Protein AF-X1J0R8-F1 (afdb_monomer)

Sequence (173 aa):
NKDKKTCEFIARNEFTKENMTVEAKSRHRQGILHFPKDKKQIKTLKLGVSRMLNQALDQRPEDKIPYIIFIDINMKPVEGIFFDKKEWVEDLNRALDNTGEIDINNPQDFNVLFITNYSYHYSEFDEIDTSIYSKNMVNVVPRFIRNPFKNPNTFINLKDTIDHYGQVPHLWN

pLDDT: mean 77.85, std 18.75, range [34.72, 96.56]

Structure (mmCIF, N/CA/C/O backbone):
data_AF-X1J0R8-F1
#
_entry.id   AF-X1J0R8-F1
#
loop_
_atom_site.group_PDB
_atom_site.id
_atom_site.type_symbol
_atom_site.label_atom_id
_atom_site.label_alt_id
_atom_site.label_comp_id
_atom_site.label_asym_id
_atom_site.label_entity_id
_atom_site.label_seq_id
_atom_site.pdbx_PDB_ins_code
_atom_site.Cartn_x
_atom_site.Cartn_y
_atom_site.Cartn_z
_atom_site.occupancy
_atom_site.B_iso_or_equiv
_atom_site.auth_seq_id
_atom_site.auth_comp_id
_atom_site.auth_asym_id
_atom_site.auth_atom_id
_atom_site.pdbx_PDB_model_num
ATOM 1 N N . ASN A 1 1 ? -2.550 -26.664 11.962 1.00 42.44 1 ASN A N 1
ATOM 2 C CA . ASN A 1 1 ? -3.356 -25.793 11.082 1.00 42.44 1 ASN A CA 1
ATOM 3 C C . ASN A 1 1 ? -2.460 -25.153 10.048 1.00 42.44 1 ASN A C 1
ATOM 5 O O . ASN A 1 1 ? -1.725 -24.245 10.401 1.00 42.44 1 ASN A O 1
ATOM 9 N N . LYS A 1 2 ? -2.458 -25.680 8.818 1.00 44.75 2 LYS A N 1
ATOM 10 C CA . LYS A 1 2 ? -1.618 -25.198 7.707 1.00 44.75 2 LYS A CA 1
ATOM 11 C C . LYS A 1 2 ? -2.306 -24.137 6.830 1.00 44.75 2 LYS A C 1
ATOM 13 O O . LYS A 1 2 ? -1.667 -23.636 5.919 1.00 44.75 2 LYS A O 1
ATOM 18 N N . ASP A 1 3 ? -3.544 -23.754 7.155 1.00 56.41 3 ASP A N 1
ATOM 19 C CA . ASP A 1 3 ? -4.393 -22.951 6.259 1.00 56.41 3 ASP A CA 1
ATOM 20 C C . ASP A 1 3 ? -4.733 -21.550 6.786 1.00 56.41 3 ASP A C 1
ATOM 22 O O . ASP A 1 3 ? -5.613 -20.880 6.250 1.00 56.41 3 ASP A O 1
ATOM 26 N N . LYS A 1 4 ? -4.055 -21.071 7.838 1.00 63.44 4 LYS A N 1
ATOM 27 C CA . LYS A 1 4 ? -4.221 -19.670 8.232 1.00 63.44 4 LYS A CA 1
ATOM 28 C C . LYS A 1 4 ? -3.388 -18.820 7.278 1.00 63.44 4 LYS A C 1
ATOM 30 O O . LYS A 1 4 ? -2.165 -18.854 7.359 1.00 63.44 4 LYS A O 1
ATOM 35 N N . LYS A 1 5 ? -4.053 -18.092 6.378 1.00 66.94 5 LYS A N 1
ATOM 36 C CA . LYS A 1 5 ? -3.433 -17.019 5.591 1.00 66.94 5 LYS A CA 1
ATOM 37 C C . LYS A 1 5 ? -2.792 -16.034 6.569 1.00 66.94 5 LYS A C 1
ATOM 39 O O . LYS A 1 5 ? -3.463 -15.529 7.473 1.00 66.94 5 LYS A O 1
ATOM 44 N N . THR A 1 6 ? -1.484 -15.852 6.453 1.00 77.38 6 THR A N 1
ATOM 45 C CA . THR A 1 6 ? -0.704 -14.956 7.306 1.00 77.38 6 THR A CA 1
ATOM 46 C C . THR A 1 6 ? -0.072 -13.915 6.412 1.00 77.38 6 THR A C 1
ATOM 48 O O . THR A 1 6 ? 0.661 -14.276 5.494 1.00 77.38 6 THR A O 1
ATOM 51 N N . CYS A 1 7 ? -0.331 -12.645 6.708 1.00 87.00 7 CYS A N 1
ATOM 52 C CA . CYS A 1 7 ? 0.485 -11.569 6.172 1.00 87.00 7 CYS A CA 1
ATOM 53 C C . CYS A 1 7 ? 1.949 -11.760 6.595 1.00 87.00 7 CYS A C 1
ATOM 55 O O . CYS A 1 7 ? 2.213 -12.390 7.625 1.00 87.00 7 CYS A O 1
ATOM 57 N N . GLU A 1 8 ? 2.877 -11.178 5.843 1.00 91.00 8 GLU A N 1
ATOM 58 C CA . GLU A 1 8 ? 4.319 -11.259 6.107 1.00 91.00 8 GLU A CA 1
ATOM 59 C C . GLU A 1 8 ? 4.667 -10.960 7.579 1.00 91.00 8 GLU A C 1
ATOM 61 O O . GLU A 1 8 ? 5.371 -11.734 8.229 1.00 91.00 8 GLU A O 1
ATOM 66 N N . PHE A 1 9 ? 4.144 -9.861 8.138 1.00 93.00 9 PHE A N 1
ATOM 67 C CA . PHE A 1 9 ? 4.310 -9.535 9.557 1.00 93.00 9 PHE A CA 1
ATOM 68 C C . PHE A 1 9 ? 3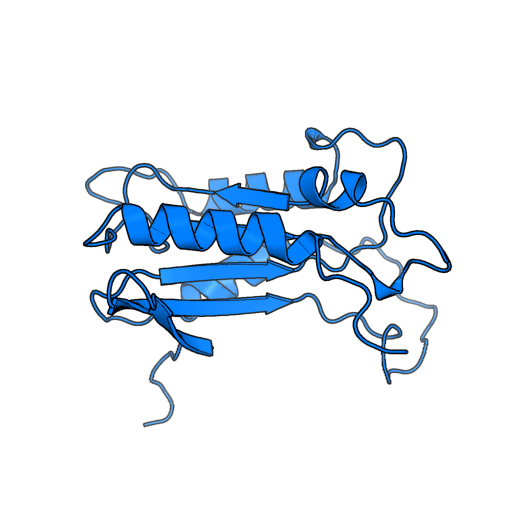.248 -8.563 10.081 1.00 93.00 9 PHE A C 1
ATOM 70 O O . PHE A 1 9 ? 2.473 -7.967 9.334 1.00 93.00 9 PHE A O 1
ATOM 77 N N . ILE A 1 10 ? 3.233 -8.384 11.403 1.00 93.50 10 ILE A N 1
ATOM 78 C CA . ILE A 1 10 ? 2.468 -7.335 12.082 1.00 93.50 10 ILE A CA 1
ATOM 79 C C . ILE A 1 10 ? 3.456 -6.275 12.566 1.00 93.50 10 ILE A C 1
ATOM 81 O O . ILE A 1 10 ? 4.351 -6.567 13.357 1.00 93.50 10 ILE A O 1
ATOM 85 N N . ALA A 1 11 ? 3.284 -5.043 12.101 1.00 92.94 11 ALA A N 1
ATOM 86 C CA . ALA A 1 11 ? 4.032 -3.883 12.557 1.00 92.94 11 ALA A CA 1
ATOM 87 C C . ALA A 1 11 ? 3.265 -3.150 13.659 1.00 92.94 11 ALA A C 1
ATOM 89 O O . ALA A 1 11 ? 2.035 -3.173 13.701 1.00 92.94 11 ALA A O 1
ATOM 90 N N . ARG A 1 12 ? 3.991 -2.432 14.516 1.00 95.00 12 ARG A N 1
ATOM 91 C CA . ARG A 1 12 ? 3.405 -1.492 15.472 1.00 95.00 12 ARG A CA 1
ATOM 92 C C . ARG A 1 12 ? 3.970 -0.108 15.213 1.00 95.00 12 ARG A C 1
ATOM 94 O O . ARG A 1 12 ? 5.180 0.078 15.288 1.00 95.00 12 ARG A O 1
ATOM 101 N N . ASN A 1 13 ? 3.102 0.858 14.936 1.00 93.00 13 ASN A N 1
ATOM 102 C CA . ASN A 1 13 ? 3.512 2.251 14.822 1.00 93.00 13 ASN A CA 1
ATOM 103 C C . ASN A 1 13 ? 4.042 2.727 16.184 1.00 93.00 13 ASN A C 1
ATOM 105 O O . ASN A 1 13 ? 3.353 2.608 17.199 1.00 93.00 13 ASN A O 1
ATOM 109 N N . GLU A 1 14 ? 5.267 3.246 16.230 1.00 91.19 14 GLU A N 1
ATOM 110 C CA . GLU A 1 14 ? 5.896 3.627 17.494 1.00 91.19 14 GLU A CA 1
ATOM 111 C C . GLU A 1 14 ? 5.186 4.805 18.174 1.00 91.19 14 GLU A C 1
ATOM 113 O O . GLU A 1 14 ? 5.065 4.816 19.399 1.00 91.19 14 GLU A O 1
ATOM 118 N N . PHE A 1 15 ? 4.666 5.759 17.407 1.00 91.50 15 PHE A N 1
ATOM 119 C CA . PHE A 1 15 ? 4.035 6.966 17.935 1.00 91.50 15 PHE A CA 1
ATOM 120 C C . PHE A 1 15 ? 2.595 6.710 18.376 1.00 91.50 15 PHE A C 1
ATOM 122 O O . PHE A 1 15 ? 2.214 7.031 19.499 1.00 91.50 15 PHE A O 1
ATOM 129 N N . THR A 1 16 ? 1.788 6.093 17.512 1.00 95.06 16 THR A N 1
ATOM 130 C CA . THR A 1 16 ? 0.361 5.857 17.780 1.00 95.06 16 THR A CA 1
ATOM 131 C C . THR A 1 16 ? 0.105 4.556 18.532 1.00 95.06 16 THR A C 1
ATOM 133 O O . THR A 1 16 ? -1.003 4.336 19.021 1.00 95.06 16 THR A O 1
ATOM 136 N N . LYS A 1 17 ? 1.119 3.685 18.632 1.00 95.38 17 LYS A N 1
ATOM 137 C CA . LYS A 1 17 ? 1.050 2.335 19.214 1.00 95.38 17 LYS A CA 1
ATOM 138 C C . LYS A 1 17 ? 0.065 1.397 18.510 1.00 95.38 17 LYS A C 1
ATOM 140 O O . LYS A 1 17 ? -0.165 0.298 19.019 1.00 95.38 17 LYS A O 1
ATOM 145 N N . GLU A 1 18 ? -0.477 1.808 17.365 1.00 95.31 18 GLU A N 1
ATOM 146 C CA . GLU A 1 18 ? -1.421 1.051 16.552 1.00 95.31 18 GLU A CA 1
ATOM 147 C C . GLU A 1 18 ? -0.714 -0.090 15.814 1.00 95.31 18 GLU A C 1
ATOM 149 O O . GLU A 1 18 ? 0.364 0.097 15.246 1.00 95.31 18 GLU A O 1
ATOM 154 N N . ASN A 1 19 ? -1.326 -1.274 15.834 1.00 95.19 19 ASN A N 1
ATOM 155 C CA . ASN A 1 19 ? -0.848 -2.417 15.064 1.00 95.19 19 ASN A CA 1
ATOM 156 C C . ASN A 1 19 ? -1.384 -2.345 13.633 1.00 95.19 19 ASN A C 1
ATOM 158 O O . ASN A 1 19 ? -2.521 -1.928 13.417 1.00 95.19 19 ASN A O 1
ATOM 162 N N . MET A 1 20 ? -0.580 -2.802 12.682 1.00 94.88 20 MET A N 1
ATOM 163 C CA . MET A 1 20 ? -0.915 -2.903 11.266 1.00 94.88 20 MET A CA 1
ATOM 164 C C . MET A 1 20 ? -0.404 -4.238 10.742 1.00 94.88 20 MET A C 1
ATOM 166 O O . MET A 1 20 ? 0.698 -4.660 11.091 1.00 94.88 20 MET A O 1
ATOM 170 N N . THR A 1 21 ? -1.182 -4.899 9.903 1.00 95.50 21 THR A N 1
ATOM 171 C CA . THR A 1 21 ? -0.739 -6.083 9.173 1.00 95.50 21 THR A CA 1
ATOM 172 C C . THR A 1 21 ? -0.068 -5.619 7.890 1.00 95.50 21 THR A C 1
ATOM 174 O O . THR A 1 21 ? -0.543 -4.698 7.224 1.00 95.50 21 THR A O 1
ATOM 177 N N . VAL A 1 22 ? 1.082 -6.202 7.574 1.00 95.31 22 VAL A N 1
ATOM 178 C CA . VAL A 1 22 ? 1.909 -5.778 6.448 1.00 95.31 22 VAL A CA 1
ATOM 179 C C . VAL A 1 22 ? 2.176 -6.967 5.554 1.00 95.31 22 VAL A C 1
ATOM 181 O O . VAL A 1 22 ? 2.580 -8.029 6.020 1.00 95.31 22 VAL A O 1
ATOM 184 N N . GLU A 1 23 ? 1.971 -6.756 4.263 1.00 96.56 23 GLU A N 1
ATOM 185 C CA . GLU A 1 23 ? 2.359 -7.683 3.218 1.00 96.56 23 GLU A CA 1
ATOM 186 C C . GLU A 1 23 ? 3.355 -7.017 2.284 1.00 96.56 23 GLU A C 1
ATOM 188 O O . GLU A 1 23 ? 3.091 -5.945 1.736 1.00 96.56 23 GLU A O 1
ATOM 193 N N . ALA A 1 24 ? 4.493 -7.670 2.080 1.00 94.25 24 ALA A N 1
ATOM 194 C CA . ALA A 1 24 ? 5.519 -7.208 1.165 1.00 94.25 24 ALA A CA 1
ATOM 195 C C . ALA A 1 24 ? 5.642 -8.181 -0.007 1.00 94.25 24 ALA A C 1
ATOM 197 O O . ALA A 1 24 ? 5.854 -9.379 0.169 1.00 94.25 24 ALA A O 1
ATOM 198 N N . LYS A 1 25 ? 5.534 -7.659 -1.228 1.00 92.31 25 LYS A N 1
ATOM 199 C CA . LYS A 1 25 ? 5.812 -8.383 -2.466 1.00 92.31 25 LYS A CA 1
ATOM 200 C C . LYS A 1 25 ? 6.934 -7.673 -3.203 1.00 92.31 25 LYS A C 1
ATOM 202 O O . LYS A 1 25 ? 6.917 -6.459 -3.362 1.00 92.31 25 LYS A O 1
ATOM 207 N N . SER A 1 26 ? 7.893 -8.440 -3.699 1.00 88.12 26 SER A N 1
ATOM 208 C CA . SER A 1 26 ? 8.910 -7.929 -4.612 1.00 88.12 26 SER A CA 1
ATOM 209 C C . SER A 1 26 ? 9.006 -8.841 -5.820 1.00 88.12 26 SER A C 1
ATOM 211 O O . SER A 1 26 ? 8.809 -10.062 -5.747 1.00 88.12 26 SER A O 1
ATOM 213 N N . ARG A 1 27 ? 9.307 -8.254 -6.972 1.00 79.50 27 ARG A N 1
ATOM 214 C CA . ARG A 1 27 ? 9.566 -9.028 -8.175 1.00 79.50 27 ARG A CA 1
ATOM 215 C C . ARG A 1 27 ? 10.952 -9.664 -8.103 1.00 79.50 27 ARG A C 1
ATOM 217 O O . ARG A 1 27 ? 11.971 -9.007 -8.293 1.00 79.50 27 ARG A O 1
ATOM 224 N N . HIS A 1 28 ? 10.984 -10.986 -7.977 1.00 67.56 28 HIS A N 1
ATOM 225 C CA . HIS A 1 28 ? 12.224 -11.744 -8.121 1.00 67.56 28 HIS A CA 1
ATOM 226 C C . HIS A 1 28 ? 12.531 -11.929 -9.616 1.00 67.56 28 HIS A C 1
ATOM 228 O O . HIS A 1 28 ? 11.702 -12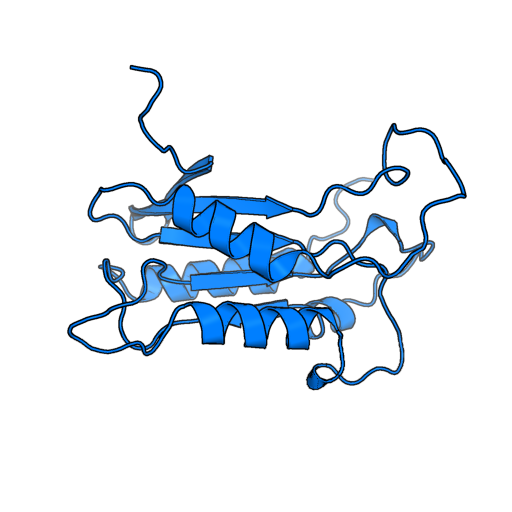.445 -10.374 1.00 67.56 28 HIS A O 1
ATOM 234 N N . ARG A 1 29 ? 13.713 -11.494 -10.066 1.00 62.62 29 ARG A N 1
ATOM 235 C CA . ARG A 1 29 ? 14.195 -11.699 -11.441 1.00 62.62 29 ARG A CA 1
ATOM 236 C C . ARG A 1 29 ? 15.334 -12.710 -11.452 1.00 62.62 29 ARG A C 1
ATOM 238 O O . ARG A 1 29 ? 16.313 -12.555 -10.725 1.00 62.62 29 ARG A O 1
ATOM 245 N N . GLN A 1 30 ? 15.236 -13.712 -12.323 1.00 48.84 30 GLN A N 1
ATOM 246 C CA . GLN A 1 30 ? 16.371 -14.590 -12.599 1.00 48.84 30 GLN A CA 1
ATOM 247 C C . GLN A 1 30 ? 17.526 -13.767 -13.190 1.00 48.84 30 GLN A C 1
ATOM 249 O O . GLN A 1 30 ? 17.326 -12.992 -14.125 1.00 48.84 30 GLN A O 1
ATOM 254 N N . GLY A 1 31 ? 18.726 -13.925 -12.626 1.00 51.81 31 GLY A N 1
ATOM 255 C CA . GLY A 1 31 ? 19.952 -13.282 -13.108 1.00 51.81 31 GLY A CA 1
ATOM 256 C C . GLY A 1 31 ? 20.354 -11.966 -12.434 1.00 51.81 31 GLY A C 1
ATOM 257 O O . GLY A 1 31 ? 21.328 -11.372 -12.889 1.00 51.81 31 GLY A O 1
ATOM 258 N N . ILE A 1 32 ? 19.651 -11.511 -11.386 1.00 48.22 32 ILE A N 1
ATOM 259 C CA . ILE A 1 32 ? 19.976 -10.253 -10.670 1.00 48.22 32 ILE A CA 1
ATOM 260 C C . ILE A 1 32 ? 20.506 -10.454 -9.246 1.00 48.22 32 ILE A C 1
ATOM 262 O O . ILE A 1 32 ? 21.098 -9.541 -8.700 1.00 48.22 32 ILE A O 1
ATOM 266 N N . LEU A 1 33 ? 20.455 -11.670 -8.705 1.00 43.28 33 LEU A N 1
ATOM 267 C CA . LEU A 1 33 ? 21.333 -12.140 -7.627 1.00 43.28 33 LEU A CA 1
ATOM 268 C C . LEU A 1 33 ? 21.260 -13.683 -7.639 1.00 43.28 33 LEU A C 1
ATOM 270 O O . LEU A 1 33 ? 20.166 -14.240 -7.678 1.00 43.28 33 LEU A O 1
ATOM 274 N N . HIS A 1 34 ? 22.399 -14.379 -7.682 1.00 37.81 34 HIS A N 1
ATOM 275 C CA . HIS A 1 34 ? 22.536 -15.847 -7.541 1.00 37.81 34 HIS A CA 1
ATOM 276 C C . HIS A 1 34 ? 21.793 -16.808 -8.508 1.00 37.81 34 HIS A C 1
ATOM 278 O O . HIS A 1 34 ? 21.710 -17.994 -8.201 1.00 37.81 34 HIS A O 1
ATOM 284 N N . PHE A 1 35 ? 21.321 -16.392 -9.692 1.00 40.22 35 PHE A N 1
ATOM 285 C CA . PHE A 1 35 ? 20.682 -17.323 -10.650 1.00 40.22 35 PHE A CA 1
ATOM 286 C C . PHE A 1 35 ? 21.326 -17.315 -12.052 1.00 40.22 35 PHE A C 1
ATOM 288 O O . PHE A 1 35 ? 21.696 -16.241 -12.533 1.00 40.22 35 PHE A O 1
ATOM 295 N N . PRO A 1 36 ? 21.457 -18.477 -12.734 1.00 40.25 36 PRO A N 1
ATOM 296 C CA . PRO A 1 36 ? 22.115 -18.574 -14.040 1.00 40.25 36 PRO A CA 1
ATOM 297 C C . PRO A 1 36 ? 21.417 -17.747 -15.128 1.00 40.25 36 PRO A C 1
ATOM 299 O O . PRO A 1 36 ? 20.191 -17.725 -15.228 1.00 40.25 36 PRO A O 1
ATOM 302 N N . LYS A 1 37 ? 22.216 -17.082 -15.970 1.00 44.53 37 LYS A N 1
ATOM 303 C CA . LYS A 1 37 ? 21.754 -16.292 -17.120 1.00 44.53 37 LYS A CA 1
ATOM 304 C C . LYS A 1 37 ? 21.343 -17.214 -18.269 1.00 44.53 37 LYS A C 1
ATOM 306 O O . LYS A 1 37 ? 22.188 -17.537 -19.100 1.00 44.53 37 LYS A O 1
ATOM 311 N N . ASP A 1 38 ? 20.066 -17.572 -18.380 1.00 45.28 38 ASP A N 1
ATOM 312 C CA . ASP A 1 38 ? 19.569 -18.197 -19.609 1.00 45.28 38 ASP A CA 1
ATOM 313 C C . ASP A 1 38 ? 18.979 -17.143 -20.561 1.00 45.28 38 ASP A C 1
ATOM 315 O O . ASP A 1 38 ? 17.928 -16.545 -20.328 1.00 45.28 38 ASP A O 1
ATOM 319 N N . LYS A 1 39 ? 19.700 -16.877 -21.657 1.00 45.12 39 LYS A N 1
ATOM 320 C CA . LYS A 1 39 ? 19.490 -15.755 -22.596 1.00 45.12 39 LYS A CA 1
ATOM 321 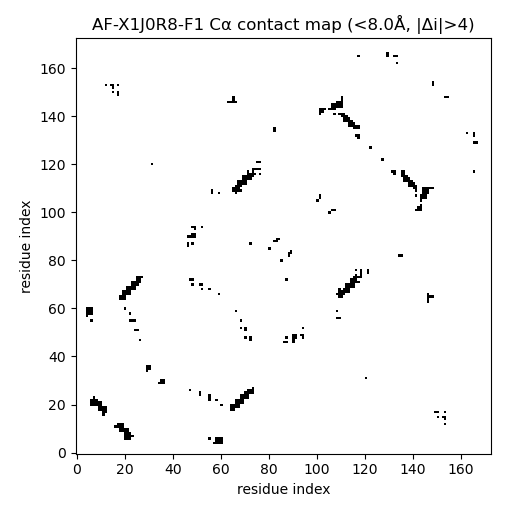C C . LYS A 1 39 ? 18.234 -15.868 -23.485 1.00 45.12 39 LYS A C 1
ATOM 323 O O . LYS A 1 39 ? 18.103 -15.108 -24.440 1.00 45.12 39 LYS A O 1
ATOM 328 N N . LYS A 1 40 ? 17.310 -16.804 -23.230 1.00 41.62 40 LYS A N 1
ATOM 329 C CA . LYS A 1 40 ? 16.241 -17.170 -24.188 1.00 41.62 40 LYS A CA 1
ATOM 330 C C . LYS A 1 40 ? 14.811 -16.721 -23.854 1.00 41.62 40 LYS A C 1
ATOM 332 O O . LYS A 1 40 ? 13.912 -17.034 -24.628 1.00 41.62 40 LYS A O 1
ATOM 337 N N . GLN A 1 41 ? 14.561 -15.959 -22.786 1.00 39.84 41 GLN A N 1
ATOM 338 C CA . GLN A 1 41 ? 13.186 -15.568 -22.405 1.00 39.84 41 GLN A CA 1
ATOM 339 C C . GLN A 1 41 ? 12.937 -14.058 -22.265 1.00 39.84 41 GLN A C 1
ATOM 341 O O . GLN A 1 41 ? 12.173 -13.621 -21.412 1.00 39.84 41 GLN A O 1
ATOM 346 N N . ILE A 1 42 ? 13.487 -13.236 -23.163 1.00 42.28 42 ILE A N 1
ATOM 347 C CA . ILE A 1 42 ? 12.983 -11.862 -23.353 1.00 42.28 42 ILE A CA 1
ATOM 348 C C . ILE A 1 42 ? 11.795 -11.910 -24.331 1.00 42.28 42 ILE A C 1
ATOM 350 O O . ILE A 1 42 ? 11.826 -11.336 -25.413 1.00 42.28 42 ILE A O 1
ATOM 354 N N . LYS A 1 43 ? 10.752 -12.676 -23.999 1.00 37.62 43 LYS A N 1
ATOM 355 C CA . LYS A 1 43 ? 9.446 -12.553 -24.655 1.00 37.62 43 LYS A CA 1
ATOM 356 C C . LYS A 1 43 ? 8.539 -11.836 -23.673 1.00 37.62 43 LYS A C 1
ATOM 358 O O . LYS A 1 43 ? 8.225 -12.406 -22.634 1.00 37.62 43 LYS A O 1
ATOM 363 N N . THR A 1 44 ? 8.224 -10.578 -23.992 1.00 42.31 44 THR A N 1
ATOM 364 C CA . THR A 1 44 ? 7.117 -9.784 -23.430 1.00 42.31 44 THR A CA 1
ATOM 365 C C . THR A 1 44 ? 6.838 -10.119 -21.964 1.00 42.31 44 THR A C 1
ATOM 367 O O . THR A 1 44 ? 5.890 -10.831 -21.633 1.00 42.31 44 THR A O 1
ATOM 370 N N . LEU A 1 45 ? 7.731 -9.652 -21.084 1.00 48.47 45 LEU A N 1
ATOM 371 C CA . LEU A 1 45 ? 7.611 -9.798 -19.636 1.00 48.47 45 LEU A CA 1
ATOM 372 C C . LEU A 1 45 ? 6.290 -9.140 -19.202 1.00 48.47 45 LEU A C 1
ATOM 374 O O . LEU A 1 45 ? 6.266 -7.941 -18.942 1.00 48.47 45 LEU A O 1
ATOM 378 N N . LYS A 1 46 ? 5.192 -9.906 -19.119 1.00 55.31 46 LYS A N 1
ATOM 379 C CA . LYS A 1 46 ? 3.944 -9.429 -18.507 1.00 55.31 46 LYS A CA 1
ATOM 380 C C . LYS A 1 46 ? 4.306 -8.810 -17.160 1.00 55.31 46 LYS A C 1
ATOM 382 O O . LYS A 1 46 ? 4.997 -9.431 -16.342 1.00 55.31 46 LYS A O 1
ATOM 387 N N . LEU A 1 47 ? 3.925 -7.554 -16.987 1.00 65.81 47 LEU A N 1
ATOM 388 C CA . LEU A 1 47 ? 4.147 -6.827 -15.751 1.00 65.81 47 LEU A CA 1
ATOM 389 C C . LEU A 1 47 ? 3.409 -7.577 -14.642 1.00 65.81 47 LEU A C 1
ATOM 391 O O . LEU A 1 47 ? 2.364 -8.189 -14.857 1.00 65.81 47 LEU A O 1
ATOM 395 N N . GLY A 1 48 ? 4.089 -7.715 -13.509 1.00 78.62 48 GLY A N 1
ATOM 396 C CA . GLY A 1 48 ? 3.672 -8.613 -12.439 1.00 78.62 48 GLY A CA 1
ATOM 397 C C . GLY A 1 48 ? 2.809 -7.933 -11.387 1.00 78.62 48 GLY A C 1
ATOM 398 O O . GLY A 1 48 ? 2.544 -8.576 -10.376 1.00 78.62 48 GLY A O 1
ATOM 399 N N . VAL A 1 49 ? 2.423 -6.666 -11.576 1.00 88.19 49 VAL A N 1
ATOM 400 C CA . VAL A 1 49 ? 1.787 -5.845 -10.534 1.00 88.19 49 VAL A CA 1
ATOM 401 C C . VAL A 1 49 ? 0.429 -6.417 -10.193 1.00 88.19 49 VAL A C 1
ATOM 403 O O . VAL A 1 49 ? 0.185 -6.718 -9.030 1.00 88.19 49 VAL A O 1
ATOM 406 N N . SER A 1 50 ? -0.384 -6.705 -11.212 1.00 88.69 50 SER A N 1
ATOM 407 C CA . SER A 1 50 ? -1.689 -7.356 -11.037 1.00 88.69 50 SER A CA 1
ATOM 408 C C . SER A 1 50 ? -1.579 -8.656 -10.234 1.00 88.69 50 SER A C 1
ATOM 410 O O . SER A 1 50 ? -2.327 -8.890 -9.289 1.00 88.69 50 SER A O 1
ATOM 412 N N . ARG A 1 51 ? -0.593 -9.500 -10.565 1.00 89.38 51 ARG A N 1
ATOM 413 C CA . ARG A 1 51 ? -0.371 -10.766 -9.856 1.00 89.38 51 ARG A CA 1
ATOM 414 C C . ARG A 1 51 ? 0.071 -10.542 -8.411 1.00 89.38 51 ARG A C 1
ATOM 416 O O . ARG A 1 51 ? -0.422 -11.237 -7.534 1.00 89.38 51 ARG A O 1
ATOM 423 N N . MET A 1 52 ? 1.002 -9.620 -8.168 1.00 92.75 52 MET A N 1
ATOM 424 C CA . MET A 1 52 ? 1.504 -9.328 -6.822 1.00 92.75 52 MET A CA 1
ATOM 425 C C . MET A 1 52 ? 0.417 -8.717 -5.938 1.00 92.75 52 MET A C 1
ATOM 427 O O . MET A 1 52 ? 0.292 -9.128 -4.790 1.00 92.75 52 MET A O 1
ATOM 431 N N . LEU A 1 53 ? -0.404 -7.814 -6.483 1.00 93.62 53 LEU A N 1
ATOM 432 C CA . LEU A 1 53 ? -1.539 -7.244 -5.765 1.00 93.62 53 LEU A CA 1
ATOM 433 C C . LEU A 1 53 ? -2.549 -8.332 -5.394 1.00 93.62 53 LEU A C 1
ATOM 435 O O . LEU A 1 53 ? -2.893 -8.449 -4.225 1.00 93.62 53 LEU A O 1
ATOM 439 N N . ASN A 1 54 ? -2.944 -9.188 -6.338 1.00 91.19 54 ASN A N 1
ATOM 440 C CA . ASN A 1 54 ? -3.865 -10.291 -6.046 1.00 91.19 54 ASN A CA 1
ATOM 441 C C . ASN A 1 54 ? -3.290 -11.259 -5.005 1.00 91.19 54 ASN A C 1
ATOM 443 O O . ASN A 1 54 ? -3.981 -11.636 -4.067 1.00 91.19 54 ASN A O 1
ATOM 447 N N . GLN A 1 55 ? -2.004 -11.608 -5.118 1.00 91.94 55 GLN A N 1
ATOM 448 C CA . GLN A 1 55 ? -1.327 -12.445 -4.126 1.00 91.94 55 GLN A CA 1
ATOM 449 C C . GLN A 1 55 ? -1.274 -11.797 -2.744 1.00 91.94 55 GLN A C 1
ATOM 451 O O . GLN A 1 55 ? -1.310 -12.516 -1.751 1.00 91.94 55 GLN A O 1
ATOM 456 N N . ALA A 1 56 ? -1.137 -10.473 -2.669 1.00 94.12 56 ALA A N 1
ATOM 457 C CA . ALA A 1 56 ? -1.193 -9.761 -1.405 1.00 94.12 56 ALA A CA 1
ATOM 458 C C . ALA A 1 56 ? -2.619 -9.775 -0.843 1.00 94.12 56 ALA A C 1
ATOM 460 O O . ALA A 1 56 ? -2.818 -10.205 0.284 1.00 94.12 56 ALA A O 1
ATOM 461 N N . LEU A 1 57 ? -3.630 -9.439 -1.646 1.00 92.69 57 LEU A N 1
ATOM 462 C CA . LEU A 1 57 ? -5.037 -9.506 -1.231 1.00 92.69 57 LEU A CA 1
ATOM 463 C C . LEU A 1 57 ? -5.426 -10.905 -0.733 1.00 92.69 57 LEU A C 1
ATOM 465 O O . LEU A 1 57 ? -6.116 -11.036 0.276 1.00 92.69 57 LEU A O 1
ATOM 469 N N . ASP A 1 58 ? -4.898 -11.952 -1.366 1.00 91.50 58 ASP A N 1
ATOM 470 C CA . ASP A 1 58 ? -5.073 -13.331 -0.925 1.00 91.50 58 ASP A CA 1
ATOM 471 C C . ASP A 1 58 ? -4.450 -13.634 0.443 1.00 91.50 58 ASP A C 1
ATOM 473 O O . ASP A 1 58 ? -4.880 -14.596 1.070 1.00 91.50 58 ASP A O 1
ATOM 477 N N . GLN A 1 59 ? -3.467 -12.867 0.918 1.00 90.31 59 GLN A N 1
ATOM 478 C CA . GLN A 1 59 ? -2.849 -13.024 2.243 1.00 90.31 59 GLN A CA 1
ATOM 479 C C . GLN A 1 59 ? -3.460 -12.116 3.310 1.00 90.31 59 GLN A C 1
ATOM 481 O O . GLN A 1 59 ? -2.993 -12.118 4.453 1.00 90.31 59 GLN A O 1
ATOM 486 N N . ARG A 1 60 ? -4.511 -11.357 2.977 1.00 89.00 60 ARG A N 1
ATOM 487 C CA . ARG A 1 60 ? -5.166 -10.488 3.949 1.00 89.00 60 ARG A CA 1
ATOM 488 C C . ARG A 1 60 ? -5.629 -11.307 5.166 1.00 89.00 60 ARG A C 1
ATOM 490 O O . ARG A 1 60 ? -6.396 -12.261 5.005 1.00 89.00 60 ARG A O 1
ATOM 497 N N . PRO A 1 61 ? -5.228 -10.923 6.387 1.00 85.12 61 PRO A N 1
ATOM 498 C CA . PRO A 1 61 ? -5.735 -11.561 7.588 1.00 85.12 61 PRO A CA 1
ATOM 499 C C . PRO A 1 61 ? -7.213 -11.208 7.815 1.00 85.12 61 PRO A C 1
ATOM 501 O O . PRO A 1 61 ? -7.694 -10.132 7.461 1.00 85.12 61 PRO A O 1
ATOM 504 N N . GLU A 1 62 ? -7.959 -12.131 8.422 1.00 81.62 62 GLU A N 1
ATOM 505 C CA . GLU A 1 62 ? -9.385 -11.940 8.739 1.00 81.62 62 GLU A CA 1
ATOM 506 C C . GLU A 1 62 ? -9.631 -10.984 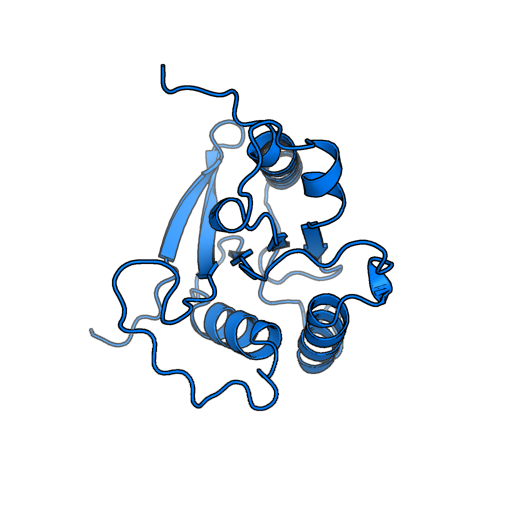9.918 1.00 81.62 62 GLU A C 1
ATOM 508 O O . GLU A 1 62 ? -10.777 -10.665 10.238 1.00 81.62 62 GLU A O 1
ATOM 513 N N . ASP A 1 63 ? -8.573 -10.533 10.592 1.00 80.06 63 ASP A N 1
ATOM 514 C CA . ASP A 1 63 ? -8.691 -9.639 11.733 1.00 80.06 63 ASP A CA 1
ATOM 515 C C . ASP A 1 63 ? -9.115 -8.212 11.332 1.00 80.06 63 ASP A C 1
ATOM 517 O O . ASP A 1 63 ? -9.103 -7.796 10.173 1.00 80.06 63 ASP A O 1
ATOM 521 N N . LYS A 1 64 ? -9.555 -7.438 12.331 1.00 85.31 64 LYS A N 1
ATOM 522 C CA . LYS A 1 64 ? -9.965 -6.033 12.164 1.00 85.31 64 LYS A CA 1
ATOM 523 C C . LYS A 1 64 ? -8.770 -5.072 12.239 1.00 85.31 64 LYS A C 1
ATOM 525 O O . LYS A 1 64 ? -8.899 -3.973 12.780 1.00 85.31 64 LYS A O 1
ATOM 530 N N . ILE A 1 65 ? -7.591 -5.510 11.798 1.00 92.56 65 ILE A N 1
ATOM 531 C CA . ILE A 1 65 ? -6.360 -4.713 11.824 1.00 92.56 65 ILE A CA 1
ATOM 532 C C . ILE A 1 65 ? -6.190 -4.018 10.456 1.00 92.56 65 ILE A C 1
ATOM 534 O O . ILE A 1 65 ? -6.498 -4.633 9.431 1.00 92.56 65 ILE A O 1
ATOM 538 N N . PRO A 1 66 ? -5.749 -2.743 10.410 1.00 95.50 66 PRO A N 1
ATOM 539 C CA . PRO A 1 66 ? -5.380 -2.076 9.162 1.00 95.50 66 PRO A CA 1
ATOM 540 C C . PRO A 1 66 ? -4.364 -2.885 8.354 1.00 95.50 66 PRO A C 1
ATOM 542 O O . PRO A 1 66 ? -3.369 -3.338 8.922 1.00 95.50 66 PRO A O 1
ATOM 545 N N . TYR A 1 67 ? -4.590 -3.017 7.046 1.00 96.19 67 TYR A N 1
ATOM 546 C CA . TYR A 1 67 ? -3.769 -3.845 6.162 1.00 96.19 67 TYR A CA 1
ATOM 547 C C . TYR A 1 67 ? -2.993 -3.007 5.146 1.00 96.19 67 TYR A C 1
ATOM 549 O O . TYR A 1 67 ? -3.577 -2.232 4.388 1.00 96.19 67 TYR A O 1
ATOM 557 N N . ILE A 1 68 ? -1.670 -3.152 5.134 1.00 96.50 68 ILE A N 1
ATOM 558 C CA . ILE A 1 68 ? -0.749 -2.379 4.299 1.00 96.50 68 ILE A CA 1
ATOM 559 C C . ILE A 1 68 ? -0.057 -3.306 3.314 1.00 96.50 68 ILE A C 1
ATOM 561 O O . ILE A 1 68 ? 0.491 -4.336 3.706 1.00 96.50 68 ILE A O 1
ATOM 565 N N . ILE A 1 69 ? -0.040 -2.911 2.045 1.00 96.38 69 ILE A N 1
ATOM 566 C CA . ILE A 1 69 ? 0.617 -3.667 0.983 1.00 96.38 69 ILE A CA 1
ATOM 567 C C . ILE A 1 69 ? 1.788 -2.851 0.439 1.00 96.38 69 ILE A C 1
ATOM 569 O O . ILE A 1 69 ? 1.628 -1.687 0.074 1.00 96.38 69 ILE A O 1
ATOM 573 N N . PHE A 1 70 ? 2.951 -3.484 0.344 1.00 94.88 70 PHE A N 1
ATOM 574 C CA . PHE A 1 70 ? 4.133 -2.967 -0.334 1.00 94.88 70 PHE A CA 1
ATOM 575 C C . PHE A 1 70 ? 4.431 -3.825 -1.559 1.00 94.88 70 PHE A C 1
ATOM 577 O O . PHE A 1 70 ? 4.553 -5.044 -1.448 1.00 94.88 70 PHE A O 1
ATOM 584 N N . ILE A 1 71 ? 4.569 -3.194 -2.723 1.00 93.12 71 ILE A N 1
ATOM 585 C CA . ILE A 1 71 ? 4.973 -3.846 -3.968 1.00 93.12 71 ILE A CA 1
ATOM 586 C C . ILE A 1 71 ? 6.221 -3.156 -4.516 1.00 93.12 71 ILE A C 1
ATOM 588 O O . ILE A 1 71 ? 6.156 -2.040 -5.024 1.00 93.12 71 ILE A O 1
ATOM 592 N N . ASP A 1 72 ? 7.350 -3.853 -4.486 1.00 89.19 72 ASP A N 1
ATOM 593 C CA . ASP A 1 72 ? 8.560 -3.438 -5.190 1.00 89.19 72 ASP A CA 1
ATOM 594 C C . ASP A 1 72 ? 8.603 -4.062 -6.593 1.00 89.19 72 ASP A C 1
ATOM 596 O O . ASP A 1 72 ? 8.633 -5.283 -6.793 1.00 89.19 72 ASP A O 1
ATOM 600 N N . ILE A 1 73 ? 8.585 -3.188 -7.591 1.00 86.50 73 ILE A N 1
ATOM 601 C CA . ILE A 1 73 ? 8.548 -3.527 -9.009 1.00 86.50 73 ILE A CA 1
ATOM 602 C C . ILE A 1 73 ? 9.897 -4.069 -9.493 1.00 86.50 73 ILE A C 1
ATOM 604 O O . ILE A 1 73 ? 9.923 -4.925 -10.393 1.00 86.50 73 ILE A O 1
ATOM 608 N N . ASN A 1 74 ? 10.999 -3.576 -8.914 1.00 80.06 74 ASN A N 1
ATOM 609 C CA . ASN A 1 74 ? 12.375 -3.941 -9.244 1.00 80.06 74 ASN A CA 1
ATOM 610 C C . ASN A 1 74 ? 12.618 -4.053 -10.770 1.00 80.06 74 ASN A C 1
ATOM 612 O O . ASN A 1 74 ? 13.071 -5.072 -11.306 1.00 80.06 74 ASN A O 1
ATOM 616 N N . MET A 1 75 ? 12.187 -3.037 -11.520 1.00 78.31 75 MET A N 1
ATOM 617 C CA . MET A 1 75 ? 12.377 -2.865 -12.961 1.00 78.31 75 MET A CA 1
ATOM 618 C C . MET A 1 75 ? 13.525 -1.909 -13.246 1.00 78.31 75 MET A C 1
ATOM 620 O O . MET A 1 75 ? 13.570 -0.812 -12.691 1.00 78.31 75 MET A O 1
ATOM 624 N N . LYS A 1 76 ? 14.383 -2.284 -14.206 1.00 73.31 76 LYS A N 1
ATOM 625 C CA . LYS A 1 76 ? 15.401 -1.380 -14.747 1.00 73.31 76 LYS A CA 1
ATOM 626 C C . LYS A 1 76 ? 14.756 -0.016 -15.063 1.00 73.31 76 LYS A C 1
ATOM 628 O O . LYS A 1 76 ? 13.755 -0.009 -15.788 1.00 73.31 76 LYS A O 1
ATOM 633 N N . PRO A 1 77 ? 15.284 1.095 -14.521 1.00 69.38 77 PRO A N 1
ATOM 634 C CA . PRO A 1 77 ? 14.782 2.422 -14.836 1.00 69.38 77 PRO A CA 1
ATOM 635 C C . PRO A 1 77 ? 14.829 2.657 -16.347 1.00 69.38 77 PRO A C 1
ATOM 637 O O . PRO A 1 77 ? 15.780 2.247 -17.015 1.00 69.38 77 PRO A O 1
ATOM 640 N N . VAL A 1 78 ? 13.792 3.297 -16.882 1.00 69.25 78 VAL A N 1
ATOM 641 C CA . VAL A 1 78 ? 13.787 3.769 -18.268 1.00 69.25 78 VAL A CA 1
ATOM 642 C C . VAL A 1 78 ? 13.714 5.284 -18.232 1.00 69.25 78 VAL A C 1
ATOM 644 O O . VAL A 1 78 ? 12.751 5.855 -17.718 1.00 69.25 78 VAL A O 1
ATOM 647 N N . GLU A 1 79 ? 14.772 5.922 -18.717 1.00 70.44 79 GLU A N 1
ATOM 648 C CA . GLU A 1 79 ? 14.880 7.376 -18.782 1.00 70.44 79 GLU A CA 1
ATOM 649 C C . GLU A 1 79 ? 14.007 7.949 -19.903 1.00 70.44 79 GLU A C 1
ATOM 651 O O . GLU A 1 79 ? 13.670 7.263 -20.868 1.00 70.44 79 GLU A O 1
ATOM 656 N N . GLY A 1 80 ? 13.616 9.218 -19.767 1.00 71.00 80 GLY A N 1
ATOM 657 C CA . GLY A 1 80 ? 12.863 9.941 -20.799 1.00 71.00 80 GLY A CA 1
ATOM 658 C C . GLY A 1 80 ? 11.399 9.518 -20.976 1.00 71.00 80 GLY A C 1
ATOM 659 O O . GLY A 1 80 ? 10.702 10.108 -21.797 1.00 71.00 80 GLY A O 1
ATOM 660 N N . ILE A 1 81 ? 10.906 8.541 -20.207 1.00 74.69 81 ILE A N 1
ATOM 661 C CA . ILE A 1 81 ? 9.496 8.128 -20.215 1.00 74.69 81 ILE A CA 1
ATOM 662 C C . ILE A 1 81 ? 8.730 8.865 -19.113 1.00 74.69 81 ILE A C 1
ATOM 664 O O . ILE A 1 81 ? 9.090 8.802 -17.933 1.00 74.69 81 ILE A O 1
ATOM 668 N N . PHE A 1 82 ? 7.645 9.541 -19.500 1.00 78.56 82 PHE A N 1
ATOM 669 C CA . PHE A 1 82 ? 6.708 10.152 -18.558 1.00 78.56 82 PHE A CA 1
ATOM 670 C C . PHE A 1 82 ? 6.108 9.107 -17.617 1.00 78.56 82 PHE A C 1
ATOM 672 O O . PHE A 1 82 ? 5.882 7.960 -17.992 1.00 78.56 82 PHE A O 1
ATOM 679 N N . PHE A 1 83 ? 5.846 9.506 -16.375 1.00 79.06 83 PHE A N 1
ATOM 680 C CA . PHE A 1 83 ? 5.411 8.592 -15.323 1.00 79.06 83 PHE A CA 1
ATOM 681 C C . PHE A 1 83 ? 4.166 7.771 -15.691 1.00 79.06 83 PHE A C 1
ATOM 683 O O . PHE A 1 83 ? 4.166 6.557 -15.523 1.00 79.06 83 PHE A O 1
ATOM 690 N N . ASP A 1 84 ? 3.148 8.419 -16.253 1.00 80.19 84 ASP A N 1
ATOM 691 C CA . ASP A 1 84 ? 1.884 7.815 -16.690 1.00 80.19 84 ASP A CA 1
ATOM 692 C C . ASP A 1 84 ? 2.038 6.857 -17.882 1.00 80.19 84 ASP A C 1
ATOM 694 O O . ASP A 1 84 ? 1.133 6.079 -18.165 1.00 80.19 84 ASP A O 1
ATOM 698 N N . LYS A 1 85 ? 3.184 6.903 -18.573 1.00 82.44 85 LYS A N 1
ATOM 699 C CA . LYS A 1 85 ? 3.540 6.023 -19.696 1.00 82.44 85 LYS A CA 1
ATOM 700 C C . LYS A 1 85 ? 4.449 4.869 -19.291 1.00 82.44 85 LYS A C 1
ATOM 702 O O . LYS A 1 85 ? 4.865 4.083 -20.140 1.00 82.44 85 LYS A O 1
ATOM 707 N N . LYS A 1 86 ? 4.803 4.757 -18.009 1.00 82.75 86 LYS A N 1
ATOM 708 C CA . LYS A 1 86 ? 5.561 3.608 -17.515 1.00 82.75 86 LYS A CA 1
ATOM 709 C C . LYS A 1 86 ? 4.650 2.388 -17.530 1.00 82.75 86 LYS A C 1
ATOM 711 O O . LYS A 1 86 ? 3.584 2.404 -16.926 1.00 82.75 86 LYS A O 1
ATOM 716 N N . GLU A 1 87 ? 5.098 1.298 -18.146 1.00 84.75 87 GLU A N 1
ATOM 717 C CA . GLU A 1 87 ? 4.234 0.126 -18.327 1.00 84.75 87 GLU A CA 1
ATOM 718 C C . GLU A 1 87 ? 3.702 -0.433 -16.986 1.00 84.75 87 GLU A C 1
ATOM 720 O O . GLU A 1 87 ? 2.565 -0.887 -16.899 1.00 84.75 87 GLU A O 1
ATOM 725 N N . TRP A 1 88 ? 4.490 -0.375 -15.903 1.00 84.88 88 TRP A N 1
ATOM 726 C CA . TRP A 1 88 ? 4.038 -0.833 -14.580 1.00 84.88 88 TRP A CA 1
ATOM 727 C C . TRP A 1 88 ? 2.934 0.043 -13.978 1.00 84.88 88 TRP A C 1
ATOM 729 O O . TRP A 1 88 ? 2.157 -0.460 -13.170 1.00 84.88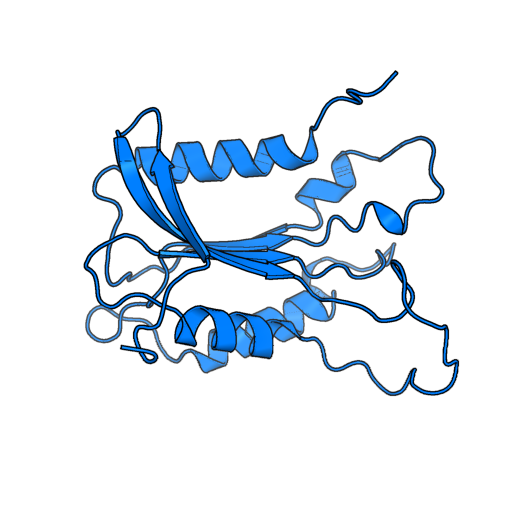 88 TRP A O 1
ATOM 739 N N . VAL A 1 89 ? 2.839 1.316 -14.377 1.00 87.75 89 VAL A N 1
ATOM 740 C CA . VAL A 1 89 ? 1.734 2.207 -13.997 1.00 87.75 89 VAL A CA 1
ATOM 741 C C . VAL A 1 89 ? 0.468 1.807 -14.751 1.00 87.75 89 VAL A C 1
ATOM 743 O O . VAL A 1 89 ? -0.598 1.716 -14.150 1.00 87.75 89 VAL A O 1
ATOM 746 N N . GLU A 1 90 ? 0.572 1.471 -16.038 1.00 87.69 90 GLU A N 1
ATOM 747 C CA . GLU A 1 90 ? -0.561 0.922 -16.795 1.00 87.69 90 GLU A CA 1
ATOM 748 C C . GLU A 1 90 ? -1.036 -0.420 -16.214 1.00 87.69 90 GLU A C 1
ATOM 750 O O . GLU A 1 90 ? -2.236 -0.665 -16.087 1.00 87.69 90 GLU A O 1
ATOM 755 N N . ASP A 1 91 ? -0.102 -1.290 -15.817 1.00 88.62 91 ASP A N 1
ATOM 756 C CA . ASP A 1 91 ? -0.434 -2.561 -15.171 1.00 88.62 91 ASP A CA 1
ATOM 757 C C . ASP A 1 91 ? -1.068 -2.373 -13.791 1.00 88.62 91 ASP A C 1
ATOM 759 O O . ASP A 1 91 ? -1.997 -3.101 -13.451 1.00 88.62 91 ASP A O 1
ATOM 763 N N . LEU A 1 92 ? -0.610 -1.380 -13.023 1.00 90.00 92 LEU A N 1
ATOM 764 C CA . LEU A 1 92 ? -1.240 -0.974 -11.772 1.00 90.00 92 LEU A CA 1
ATOM 765 C C . LEU A 1 92 ? -2.679 -0.513 -11.995 1.00 90.00 92 LEU A C 1
ATOM 767 O O . LEU A 1 92 ? -3.569 -0.983 -11.296 1.00 90.00 92 LEU A O 1
ATOM 771 N N . ASN A 1 93 ? -2.917 0.374 -12.962 1.00 90.62 93 ASN A N 1
ATOM 772 C CA . ASN A 1 93 ? -4.261 0.885 -13.230 1.00 90.62 93 ASN A CA 1
ATOM 773 C C . ASN A 1 93 ? -5.221 -0.264 -13.556 1.00 90.62 93 ASN A C 1
ATOM 775 O O . ASN A 1 93 ? -6.256 -0.392 -12.912 1.00 90.62 93 ASN A O 1
ATOM 779 N N . ARG A 1 94 ? -4.813 -1.197 -14.429 1.00 90.50 94 ARG A N 1
ATOM 780 C CA . ARG A 1 94 ? -5.605 -2.411 -14.691 1.00 90.50 94 ARG A CA 1
ATOM 781 C C . ARG A 1 94 ? -5.810 -3.269 -13.445 1.00 90.50 94 ARG A C 1
ATOM 783 O O . ARG A 1 94 ? -6.872 -3.860 -13.284 1.00 90.50 94 ARG A O 1
ATOM 790 N N . ALA A 1 95 ? -4.796 -3.399 -12.591 1.00 90.38 95 ALA A N 1
ATOM 791 C CA . ALA A 1 95 ? -4.911 -4.161 -11.353 1.00 90.38 95 ALA A CA 1
ATOM 792 C C . ALA A 1 95 ? -5.965 -3.550 -10.420 1.00 90.38 95 ALA A C 1
ATOM 794 O O . ALA A 1 95 ? -6.774 -4.287 -9.867 1.00 90.38 95 ALA A O 1
ATOM 795 N N . LEU A 1 96 ? -5.974 -2.221 -10.287 1.00 91.25 96 LEU A N 1
ATOM 796 C CA . LEU A 1 96 ? -6.947 -1.483 -9.486 1.00 91.25 96 LEU A CA 1
ATOM 797 C C . LEU A 1 96 ? -8.354 -1.575 -10.083 1.00 91.25 96 LEU A C 1
ATOM 799 O O . LEU A 1 96 ? -9.287 -1.869 -9.341 1.00 91.25 96 LEU A O 1
ATOM 803 N N . ASP A 1 97 ? -8.503 -1.434 -11.401 1.00 91.06 97 ASP A N 1
ATOM 804 C CA . ASP A 1 97 ? -9.796 -1.589 -12.084 1.00 91.06 97 ASP A CA 1
ATOM 805 C C . ASP A 1 97 ? -10.398 -2.984 -11.837 1.00 91.06 97 ASP A C 1
ATOM 807 O O . ASP A 1 97 ? -11.595 -3.133 -11.595 1.00 91.06 97 ASP A O 1
ATOM 811 N N . ASN A 1 98 ? -9.552 -4.019 -11.808 1.00 89.25 98 ASN A N 1
ATOM 812 C CA . ASN A 1 98 ? -9.972 -5.392 -11.522 1.00 89.25 98 ASN A CA 1
ATOM 813 C C . ASN A 1 98 ? -10.375 -5.631 -10.056 1.00 89.25 98 ASN A C 1
ATOM 815 O O . ASN A 1 98 ? -10.950 -6.680 -9.767 1.00 89.25 98 ASN A O 1
ATOM 819 N N . THR A 1 99 ? -10.101 -4.697 -9.135 1.00 87.25 99 THR A N 1
ATOM 820 C CA . THR A 1 99 ? -10.623 -4.782 -7.756 1.00 87.25 99 THR A CA 1
ATOM 821 C C . THR A 1 99 ? -12.110 -4.421 -7.659 1.00 87.25 99 THR A C 1
ATOM 823 O O . THR A 1 99 ? -12.728 -4.670 -6.625 1.00 87.25 99 THR A O 1
ATOM 826 N N . GLY A 1 100 ? -12.704 -3.923 -8.750 1.00 88.50 100 GLY A N 1
ATOM 827 C CA . GLY A 1 100 ? -14.114 -3.555 -8.832 1.00 88.50 100 GLY A CA 1
ATOM 828 C C . GLY A 1 100 ? -14.407 -2.158 -8.285 1.00 88.50 100 GLY A C 1
ATOM 829 O O . GLY A 1 100 ? -13.518 -1.427 -7.849 1.00 88.50 100 GLY A O 1
ATOM 830 N N . GLU A 1 101 ? -15.682 -1.771 -8.328 1.00 91.56 101 GLU A N 1
ATOM 831 C CA . GLU A 1 101 ? -16.124 -0.489 -7.778 1.00 91.56 101 GLU A CA 1
ATOM 832 C C . GLU A 1 101 ? -16.037 -0.493 -6.246 1.00 91.56 101 GLU A C 1
ATOM 834 O O . GLU A 1 101 ? -16.519 -1.413 -5.579 1.00 91.56 101 GLU A O 1
ATOM 839 N N . ILE A 1 102 ? -15.416 0.552 -5.692 1.00 92.06 102 ILE A N 1
ATOM 840 C CA . ILE A 1 102 ? -15.212 0.721 -4.251 1.00 92.06 102 ILE A CA 1
ATOM 841 C C . ILE A 1 102 ? -16.259 1.695 -3.711 1.00 92.06 102 ILE A C 1
ATOM 843 O O . ILE A 1 102 ? -16.272 2.873 -4.080 1.00 92.06 102 ILE A O 1
ATOM 847 N N . ASP A 1 103 ? -17.085 1.228 -2.778 1.00 94.06 103 ASP A N 1
ATOM 848 C CA . ASP A 1 103 ? -18.091 2.040 -2.092 1.00 94.06 103 ASP A CA 1
ATOM 849 C C . ASP A 1 103 ? -18.222 1.666 -0.601 1.00 94.06 103 ASP A C 1
ATOM 851 O O . ASP A 1 103 ? -17.413 0.919 -0.048 1.00 94.06 103 ASP A O 1
ATOM 855 N N . ILE A 1 104 ? -19.218 2.231 0.085 1.00 92.19 104 ILE A N 1
ATOM 856 C CA . ILE A 1 104 ? -19.453 1.971 1.513 1.00 92.19 104 ILE A CA 1
ATOM 857 C C . ILE A 1 104 ? -19.858 0.515 1.816 1.00 92.19 104 ILE A C 1
ATOM 859 O O . ILE A 1 104 ? -19.592 0.026 2.912 1.00 92.19 104 ILE A O 1
ATOM 863 N N . ASN A 1 105 ? -20.486 -0.174 0.862 1.00 94.06 105 ASN A N 1
ATOM 864 C CA . ASN A 1 105 ? -20.933 -1.563 0.968 1.00 94.06 105 ASN A CA 1
ATOM 865 C C . ASN A 1 105 ? -19.874 -2.552 0.455 1.00 94.06 105 ASN A C 1
ATOM 867 O O . ASN A 1 105 ? -19.832 -3.694 0.914 1.00 94.06 105 ASN A O 1
ATOM 871 N N . ASN A 1 106 ? -19.001 -2.108 -0.449 1.00 93.00 106 ASN A N 1
ATOM 872 C CA . ASN A 1 106 ? -17.858 -2.844 -0.973 1.00 93.00 106 ASN A CA 1
ATOM 873 C C . ASN A 1 106 ? -16.545 -2.072 -0.721 1.00 93.00 106 ASN A C 1
ATOM 875 O O . ASN A 1 106 ? -15.946 -1.535 -1.658 1.00 93.00 106 ASN A O 1
ATOM 879 N N . PRO A 1 107 ? -16.101 -1.955 0.546 1.00 94.12 107 PRO A N 1
ATOM 880 C CA . PRO A 1 107 ? -14.886 -1.222 0.870 1.00 94.12 107 PRO A CA 1
ATOM 881 C C . PRO A 1 107 ? -13.639 -2.004 0.449 1.00 94.12 107 PRO A C 1
ATOM 883 O O . PRO A 1 107 ? -13.637 -3.236 0.431 1.00 94.12 107 PRO A O 1
ATOM 886 N N . GLN A 1 108 ? -12.547 -1.284 0.202 1.00 94.25 108 GLN A N 1
ATOM 887 C CA . GLN A 1 108 ? -11.270 -1.891 -0.146 1.00 94.25 108 GLN A CA 1
ATOM 888 C C . GLN A 1 108 ? -10.669 -2.663 1.037 1.00 94.25 108 GLN A C 1
ATOM 890 O O . GLN A 1 108 ? -10.772 -2.266 2.205 1.00 94.25 108 GLN A O 1
ATOM 895 N N . ASP A 1 109 ? -10.004 -3.762 0.700 1.00 92.38 109 ASP A N 1
ATOM 896 C CA . ASP A 1 109 ? -9.449 -4.739 1.633 1.00 92.38 109 ASP A CA 1
ATOM 897 C C . ASP A 1 109 ? -8.061 -4.347 2.173 1.00 92.38 109 ASP A C 1
ATOM 899 O O . ASP A 1 109 ? -7.592 -4.924 3.153 1.00 92.38 109 ASP A O 1
ATOM 903 N N . PHE A 1 110 ? -7.431 -3.330 1.583 1.00 94.81 110 PHE A N 1
ATOM 904 C CA . PHE A 1 110 ? -6.207 -2.696 2.068 1.00 94.81 110 PHE A CA 1
ATOM 905 C C . PHE A 1 110 ? -6.443 -1.223 2.416 1.00 94.81 110 PHE A C 1
ATOM 907 O O . PHE A 1 110 ? -7.287 -0.545 1.831 1.00 94.81 110 PHE A O 1
ATOM 914 N N . ASN A 1 111 ? -5.654 -0.712 3.354 1.00 95.88 111 ASN A N 1
ATOM 915 C CA . ASN A 1 111 ? -5.658 0.686 3.771 1.00 95.88 111 ASN A CA 1
ATOM 916 C C . ASN A 1 111 ? -4.771 1.544 2.877 1.00 95.88 111 ASN A C 1
ATOM 918 O O . ASN A 1 111 ? -5.130 2.669 2.541 1.00 95.88 111 ASN A O 1
ATOM 922 N N . VAL A 1 112 ? -3.593 1.021 2.535 1.00 95.75 112 VAL A N 1
ATOM 923 C CA . VAL A 1 112 ? -2.633 1.692 1.662 1.00 95.75 112 VAL A CA 1
ATOM 924 C C . VAL A 1 112 ? -1.879 0.657 0.841 1.00 95.75 112 VAL A C 1
ATOM 926 O O . VAL A 1 112 ? -1.449 -0.369 1.372 1.00 95.75 112 VAL A O 1
ATOM 929 N N . LEU A 1 113 ? -1.708 0.955 -0.442 1.00 95.69 113 LEU A N 1
ATOM 930 C CA . LEU A 1 113 ? -0.829 0.228 -1.346 1.00 95.69 113 LEU A CA 1
ATOM 931 C C . LEU A 1 113 ? 0.328 1.147 -1.744 1.00 95.69 113 LEU A C 1
ATOM 933 O O . LEU A 1 113 ? 0.122 2.156 -2.419 1.00 95.69 113 LEU A O 1
ATOM 937 N N . PHE A 1 114 ? 1.530 0.784 -1.315 1.00 93.56 114 PHE A N 1
ATOM 938 C CA . PHE A 1 114 ? 2.782 1.421 -1.699 1.00 93.56 114 PHE A CA 1
ATOM 939 C C . PHE A 1 114 ? 3.417 0.641 -2.836 1.00 93.56 114 PHE A C 1
ATOM 941 O O . PHE A 1 114 ? 3.574 -0.577 -2.748 1.00 93.56 114 PHE A O 1
ATOM 948 N N . ILE A 1 115 ? 3.802 1.339 -3.897 1.00 91.12 115 ILE A N 1
ATOM 949 C CA . ILE A 1 115 ? 4.456 0.739 -5.055 1.00 91.12 115 ILE A CA 1
ATOM 950 C C . ILE A 1 115 ? 5.723 1.509 -5.334 1.00 91.12 115 ILE A C 1
ATOM 952 O O . ILE A 1 115 ? 5.661 2.716 -5.547 1.00 91.12 115 ILE A O 1
ATOM 956 N N . THR A 1 116 ? 6.854 0.817 -5.363 1.00 86.62 116 THR A N 1
ATOM 957 C CA . THR A 1 116 ? 8.168 1.423 -5.579 1.00 86.62 116 THR A CA 1
ATOM 958 C C . THR A 1 116 ? 8.887 0.767 -6.750 1.00 86.62 116 THR A C 1
ATOM 960 O O . THR A 1 116 ? 8.676 -0.399 -7.076 1.00 86.62 116 THR A O 1
ATOM 963 N N . ASN A 1 117 ? 9.749 1.534 -7.411 1.00 83.38 117 ASN A N 1
ATOM 964 C CA . ASN A 1 117 ? 10.659 1.041 -8.438 1.00 83.38 117 ASN A CA 1
ATOM 965 C C . ASN A 1 117 ? 12.042 1.695 -8.300 1.00 83.38 117 ASN A C 1
ATOM 967 O O . ASN A 1 117 ? 12.517 2.361 -9.220 1.00 83.38 117 ASN A O 1
ATOM 971 N N . TYR A 1 118 ? 12.656 1.569 -7.123 1.00 76.19 118 TYR A N 1
ATOM 972 C CA . TYR A 1 118 ? 13.932 2.229 -6.826 1.00 76.19 118 TYR A CA 1
ATOM 973 C C . TYR A 1 118 ? 15.132 1.543 -7.484 1.00 76.19 118 TYR A C 1
ATOM 975 O O . TYR A 1 118 ? 16.069 2.226 -7.880 1.00 76.19 118 TYR A O 1
ATOM 983 N N . SER A 1 119 ? 15.074 0.221 -7.692 1.00 70.44 119 SER A N 1
ATOM 984 C CA . SER A 1 119 ? 15.960 -0.510 -8.613 1.00 70.44 119 SER A CA 1
ATOM 985 C C . SER A 1 119 ? 17.465 -0.230 -8.456 1.00 70.44 119 SER A C 1
ATOM 987 O O . SER A 1 119 ? 18.204 -0.269 -9.439 1.00 70.44 119 SER A O 1
ATOM 989 N N . TYR A 1 120 ? 17.924 -0.010 -7.217 1.00 66.25 120 TYR A N 1
ATOM 990 C CA . TYR A 1 120 ? 19.302 0.363 -6.859 1.00 66.25 120 TYR A CA 1
ATOM 991 C C . TYR A 1 120 ? 20.382 -0.521 -7.500 1.00 66.25 120 TYR A C 1
ATOM 993 O O . TYR A 1 120 ? 21.444 -0.046 -7.877 1.00 66.25 120 TYR A O 1
ATOM 1001 N N . HIS A 1 121 ? 20.101 -1.815 -7.663 1.00 62.38 121 HIS A N 1
ATOM 1002 C CA . HIS A 1 121 ? 21.041 -2.801 -8.206 1.00 62.38 121 HIS A CA 1
ATOM 1003 C C . HIS A 1 121 ? 21.269 -2.696 -9.725 1.00 62.38 121 HIS A C 1
ATOM 1005 O O . HIS A 1 121 ? 22.080 -3.438 -10.274 1.00 62.38 121 HIS A O 1
ATOM 1011 N N . TYR A 1 122 ? 20.530 -1.826 -10.420 1.00 59.22 122 TYR A N 1
ATOM 1012 C CA . TYR A 1 122 ? 20.731 -1.532 -11.842 1.00 59.22 122 TYR A CA 1
ATOM 1013 C C . TYR A 1 122 ? 21.617 -0.313 -12.092 1.00 59.22 122 TYR A C 1
ATOM 1015 O O . TYR A 1 122 ? 21.972 -0.055 -13.244 1.00 59.22 122 TYR A O 1
ATOM 1023 N N . SER A 1 123 ? 21.942 0.434 -11.043 1.00 56.03 123 SER A N 1
ATOM 1024 C CA . SER A 1 123 ? 22.814 1.591 -11.115 1.00 56.03 123 SER A CA 1
ATOM 1025 C C . SER A 1 123 ? 24.266 1.111 -11.136 1.00 56.03 123 SER A C 1
ATOM 1027 O O . SER A 1 123 ? 24.746 0.570 -10.148 1.00 56.03 123 SER A O 1
ATOM 1029 N N . GLU A 1 124 ? 24.988 1.342 -12.233 1.00 52.88 124 GLU A N 1
ATOM 1030 C CA . GLU A 1 124 ? 26.465 1.374 -12.215 1.00 52.88 124 GLU A CA 1
ATOM 1031 C C . GLU A 1 124 ? 26.988 2.721 -11.662 1.00 52.88 124 GLU A C 1
ATOM 1033 O O . GLU A 1 124 ? 28.151 3.059 -11.836 1.00 52.88 124 GLU A O 1
ATOM 1038 N N . PHE A 1 125 ? 26.126 3.530 -11.040 1.00 46.88 125 PHE A N 1
ATOM 1039 C CA . PHE A 1 125 ? 26.365 4.954 -10.833 1.00 46.88 125 PHE A CA 1
ATOM 1040 C C . PHE A 1 125 ? 26.803 5.276 -9.403 1.00 46.88 125 PHE A C 1
ATOM 1042 O O . PHE A 1 125 ? 26.054 5.050 -8.453 1.00 46.88 125 PHE A O 1
ATOM 1049 N N . ASP A 1 126 ? 27.987 5.885 -9.302 1.00 44.91 126 ASP A N 1
ATOM 1050 C CA . ASP A 1 126 ? 28.579 6.494 -8.102 1.00 44.91 126 ASP A CA 1
ATOM 1051 C C . ASP A 1 126 ? 27.769 7.681 -7.534 1.00 44.91 126 ASP A C 1
ATOM 1053 O O . ASP A 1 126 ? 28.066 8.172 -6.450 1.00 44.91 126 ASP A O 1
ATOM 1057 N N . GLU A 1 127 ? 26.706 8.127 -8.208 1.00 47.91 127 GLU A N 1
ATOM 1058 C CA . GLU A 1 127 ? 25.812 9.176 -7.714 1.00 47.91 127 GLU A CA 1
ATOM 1059 C C . GLU A 1 127 ? 24.360 8.765 -7.947 1.00 47.91 127 GLU A C 1
ATOM 1061 O O . GLU A 1 127 ? 23.847 8.791 -9.068 1.00 47.91 127 GLU A O 1
ATOM 1066 N N . ILE A 1 128 ? 23.672 8.359 -6.878 1.00 52.12 128 ILE A N 1
ATOM 1067 C CA . ILE A 1 128 ? 22.237 8.123 -6.964 1.00 52.12 128 ILE A CA 1
ATOM 1068 C C . ILE A 1 128 ? 21.531 9.480 -6.933 1.00 52.12 128 ILE A C 1
ATOM 1070 O O . ILE A 1 128 ? 21.457 10.120 -5.885 1.00 52.12 128 ILE A O 1
ATOM 1074 N N . ASP A 1 129 ? 20.986 9.910 -8.072 1.00 55.34 129 ASP A N 1
ATOM 1075 C CA . ASP A 1 129 ? 20.107 11.080 -8.135 1.00 55.34 129 ASP A CA 1
ATOM 1076 C C . ASP A 1 129 ? 18.877 10.846 -7.246 1.00 55.34 129 ASP A C 1
ATOM 1078 O O . ASP A 1 129 ? 17.927 10.168 -7.619 1.00 55.34 129 ASP A O 1
ATOM 1082 N N . THR A 1 130 ? 18.843 11.427 -6.052 1.00 54.34 130 THR A N 1
ATOM 1083 C CA . THR A 1 130 ? 17.724 11.228 -5.121 1.00 54.34 130 THR A CA 1
ATOM 1084 C C . THR A 1 130 ? 16.381 11.749 -5.666 1.00 54.34 130 THR A C 1
ATOM 1086 O O . THR A 1 130 ? 15.316 11.360 -5.176 1.00 54.34 130 THR A O 1
ATOM 1089 N N . SER A 1 131 ? 16.386 12.545 -6.747 1.00 55.50 131 SER A N 1
ATOM 1090 C CA . SER A 1 131 ? 15.180 12.964 -7.468 1.00 55.50 131 SER A CA 1
ATOM 1091 C C . SER A 1 131 ? 14.495 11.824 -8.235 1.00 55.50 131 SER A C 1
ATOM 1093 O O . SER A 1 131 ? 13.320 11.952 -8.596 1.00 55.50 131 SER A O 1
ATOM 1095 N N . ILE A 1 132 ? 15.176 10.692 -8.472 1.00 58.28 132 ILE A N 1
ATOM 1096 C CA . ILE A 1 132 ? 14.563 9.519 -9.110 1.00 58.28 132 ILE A CA 1
ATOM 1097 C C . ILE A 1 132 ? 13.632 8.751 -8.168 1.00 58.28 132 ILE A C 1
ATOM 1099 O O . ILE A 1 132 ? 12.737 8.065 -8.660 1.00 58.28 132 ILE A O 1
ATOM 1103 N N . TYR A 1 133 ? 13.757 8.883 -6.843 1.00 57.94 133 TYR A N 1
ATOM 1104 C CA . TYR A 1 133 ? 12.913 8.130 -5.907 1.00 57.94 133 TYR A CA 1
ATOM 1105 C C . TYR A 1 133 ? 11.460 8.601 -5.927 1.00 57.94 133 TYR A C 1
ATOM 1107 O O . TYR A 1 133 ? 10.555 7.801 -6.158 1.00 57.94 133 TYR A O 1
ATOM 1115 N N . SER A 1 134 ? 11.217 9.909 -5.813 1.00 58.03 134 SER A N 1
ATOM 1116 C CA . SER A 1 134 ? 9.854 10.457 -5.876 1.00 58.03 134 SER A CA 1
ATOM 1117 C C . SER A 1 134 ? 9.183 10.218 -7.237 1.00 58.03 134 SER A C 1
ATOM 1119 O O . SER A 1 134 ? 7.968 10.059 -7.310 1.00 58.03 134 SER A O 1
ATOM 1121 N N . LYS A 1 135 ? 9.968 10.098 -8.319 1.00 66.50 135 LYS A N 1
ATOM 1122 C CA . LYS A 1 135 ? 9.489 9.766 -9.677 1.00 66.50 135 LYS A CA 1
ATOM 1123 C C . LYS A 1 135 ? 9.209 8.273 -9.894 1.00 66.50 135 LYS A C 1
ATOM 1125 O O . LYS A 1 135 ? 8.777 7.890 -10.986 1.00 6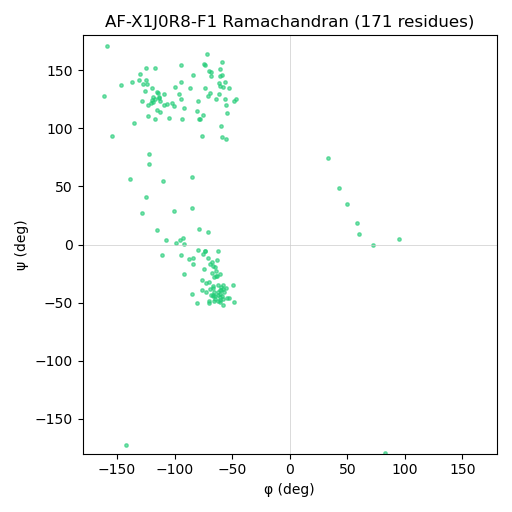6.50 135 LYS A O 1
ATOM 1130 N N . ASN A 1 136 ? 9.496 7.409 -8.924 1.00 75.56 136 ASN A N 1
ATOM 1131 C CA . ASN A 1 136 ? 9.365 5.954 -9.043 1.00 75.56 136 ASN A CA 1
ATOM 1132 C C . ASN A 1 136 ? 8.542 5.341 -7.903 1.00 75.56 136 ASN A C 1
ATOM 1134 O O . ASN A 1 136 ? 8.715 4.163 -7.596 1.00 75.56 136 ASN A O 1
ATOM 1138 N N . MET A 1 137 ? 7.634 6.118 -7.312 1.00 83.31 137 MET A N 1
ATOM 1139 C CA . MET A 1 137 ? 6.716 5.635 -6.288 1.00 83.31 137 MET A CA 1
ATOM 1140 C C . MET A 1 137 ? 5.264 6.043 -6.580 1.00 83.31 137 MET A C 1
ATOM 1142 O O . MET A 1 137 ? 5.010 7.156 -7.036 1.00 83.31 137 MET A O 1
ATOM 1146 N N . VAL A 1 138 ? 4.314 5.147 -6.301 1.00 88.19 138 VAL A N 1
ATOM 1147 C CA . VAL A 1 138 ? 2.869 5.431 -6.218 1.00 88.19 138 VAL A CA 1
ATOM 1148 C C . VAL A 1 138 ? 2.366 5.000 -4.852 1.00 88.19 138 VAL A C 1
ATOM 1150 O O . VAL A 1 138 ? 2.669 3.895 -4.406 1.00 88.19 138 VAL A O 1
ATOM 1153 N N . ASN A 1 139 ? 1.512 5.829 -4.253 1.00 91.06 139 ASN A N 1
ATOM 1154 C CA . ASN A 1 139 ? 0.740 5.463 -3.072 1.00 91.06 139 ASN A CA 1
ATOM 1155 C C . ASN A 1 139 ? -0.745 5.503 -3.435 1.00 91.06 139 ASN A C 1
ATOM 1157 O O . ASN A 1 139 ? -1.237 6.533 -3.896 1.00 91.06 139 ASN A O 1
ATOM 1161 N N . VAL A 1 140 ? -1.461 4.404 -3.213 1.00 93.25 140 VAL A N 1
ATOM 1162 C CA . VAL A 1 140 ? -2.910 4.319 -3.424 1.00 93.25 140 VAL A CA 1
ATOM 1163 C C . VAL A 1 140 ? -3.594 4.242 -2.066 1.00 93.25 140 VAL A C 1
ATOM 1165 O O . VAL A 1 140 ? -3.356 3.308 -1.299 1.00 93.25 140 VAL A O 1
ATOM 1168 N N . VAL A 1 141 ? -4.451 5.223 -1.783 1.00 94.31 141 VAL A N 1
ATOM 1169 C CA . VAL A 1 141 ? -5.269 5.289 -0.565 1.00 94.31 141 VAL A CA 1
ATOM 1170 C C . VAL A 1 141 ? -6.741 5.237 -0.981 1.00 94.31 141 VAL A C 1
ATOM 1172 O O . VAL A 1 141 ? -7.235 6.200 -1.572 1.00 94.31 141 VAL A O 1
ATOM 1175 N N . PRO A 1 142 ? -7.452 4.125 -0.731 1.00 93.69 142 PRO A N 1
ATOM 1176 C CA . PRO A 1 142 ? -8.852 3.994 -1.115 1.00 93.69 142 PRO A CA 1
ATOM 1177 C C . PRO A 1 142 ? -9.752 4.929 -0.306 1.00 93.69 142 PRO A C 1
ATOM 1179 O O . PRO A 1 142 ? -9.513 5.189 0.872 1.00 93.69 142 PRO A O 1
ATOM 1182 N N . ARG A 1 143 ? -10.841 5.394 -0.925 1.00 92.44 143 ARG A N 1
ATOM 1183 C CA . ARG A 1 143 ? -11.827 6.256 -0.257 1.00 92.44 143 ARG A CA 1
ATOM 1184 C C . ARG A 1 143 ? -12.626 5.519 0.821 1.00 92.44 143 ARG A C 1
ATOM 1186 O O . ARG A 1 143 ? -1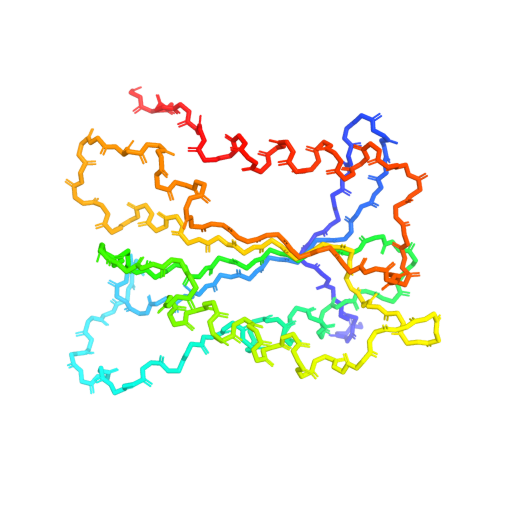2.937 6.105 1.854 1.00 92.44 143 ARG A O 1
ATOM 1193 N N . PHE A 1 144 ? -12.971 4.259 0.564 1.00 95.00 144 PHE A N 1
ATOM 1194 C CA . PHE A 1 144 ? -13.686 3.391 1.495 1.00 95.00 144 PHE A CA 1
ATOM 1195 C C . PHE A 1 144 ? -12.796 2.193 1.814 1.00 95.00 144 PHE A C 1
ATOM 1197 O O . PHE A 1 144 ? -12.359 1.489 0.906 1.00 95.00 144 PHE A O 1
ATOM 1204 N N . ILE A 1 145 ? -12.507 1.991 3.097 1.00 94.44 145 ILE A N 1
ATOM 1205 C CA . ILE A 1 145 ? -11.566 0.982 3.597 1.00 94.44 145 ILE A CA 1
ATOM 1206 C C . ILE A 1 145 ? -12.244 0.136 4.668 1.00 94.44 145 ILE A C 1
ATOM 1208 O O . ILE A 1 145 ? -12.962 0.665 5.518 1.00 94.44 145 ILE A O 1
ATOM 1212 N N . ARG A 1 146 ? -12.022 -1.182 4.629 1.00 93.19 146 ARG A N 1
ATOM 1213 C CA . ARG A 1 146 ? -12.692 -2.132 5.529 1.00 93.19 146 ARG A CA 1
ATOM 1214 C C . ARG A 1 146 ? -12.298 -1.922 6.991 1.00 93.19 146 ARG A C 1
ATOM 1216 O O . ARG A 1 146 ? -13.159 -1.924 7.866 1.00 93.19 146 ARG A O 1
ATOM 1223 N N . ASN A 1 147 ? -11.004 -1.733 7.239 1.00 94.31 147 ASN A N 1
ATOM 1224 C CA . ASN A 1 147 ? -10.426 -1.607 8.575 1.00 94.31 147 ASN A CA 1
ATOM 1225 C C . ASN A 1 147 ? -9.684 -0.267 8.696 1.00 94.31 147 ASN A C 1
ATOM 1227 O O . ASN A 1 147 ? -8.460 -0.253 8.584 1.00 94.31 147 ASN A O 1
ATOM 1231 N N . PRO A 1 148 ? -10.371 0.875 8.879 1.00 94.38 148 PRO A N 1
ATOM 1232 C CA . PRO A 1 148 ? -9.708 2.174 8.931 1.00 94.38 148 PRO A CA 1
ATOM 1233 C C . PRO A 1 148 ? -8.693 2.261 10.074 1.00 94.38 148 PRO A C 1
ATOM 1235 O O . PRO A 1 148 ? -8.865 1.636 11.122 1.00 94.38 148 PRO A O 1
ATOM 1238 N N . PHE A 1 149 ? -7.654 3.077 9.883 1.00 94.75 149 PHE A N 1
ATOM 1239 C CA . PHE A 1 149 ? -6.759 3.435 10.981 1.00 94.75 149 PHE A CA 1
ATOM 1240 C C . PHE A 1 149 ? -7.562 4.095 12.103 1.00 94.75 149 PHE A C 1
ATOM 1242 O O . PHE A 1 149 ? -8.386 4.977 11.859 1.00 94.75 149 PHE A O 1
ATOM 1249 N N . LYS A 1 150 ? -7.287 3.701 13.342 1.00 94.50 150 LYS A N 1
ATOM 1250 C CA . LYS A 1 150 ? -7.860 4.318 14.541 1.00 94.50 150 LYS A CA 1
ATOM 1251 C C . LYS A 1 150 ? -7.301 5.715 14.761 1.00 94.50 150 LYS A C 1
ATOM 1253 O O . LYS A 1 150 ? -8.001 6.567 15.299 1.00 94.50 150 LYS A O 1
ATOM 1258 N N . ASN A 1 151 ? -6.046 5.943 14.369 1.00 93.94 151 ASN A N 1
ATOM 1259 C CA . ASN A 1 151 ? -5.395 7.241 14.465 1.00 93.94 151 ASN A CA 1
ATOM 1260 C C . ASN A 1 151 ? -4.891 7.688 13.078 1.00 93.94 151 ASN A C 1
ATOM 1262 O O . ASN A 1 151 ? -4.034 7.012 12.509 1.00 93.94 151 ASN A O 1
ATOM 1266 N N . PRO A 1 152 ? -5.350 8.831 12.529 1.00 91.06 152 PRO A N 1
ATOM 1267 C CA . PRO A 1 152 ? -4.891 9.314 11.223 1.00 91.06 152 PRO A CA 1
ATOM 1268 C C . PRO A 1 152 ? -3.379 9.587 11.176 1.00 91.06 152 PRO A C 1
ATOM 1270 O O . PRO A 1 152 ? -2.765 9.449 10.118 1.00 91.06 152 PRO A O 1
ATOM 1273 N N . ASN A 1 153 ? -2.744 9.874 12.320 1.00 94.00 153 ASN A N 1
ATOM 1274 C CA . ASN A 1 153 ? -1.292 10.038 12.396 1.00 94.00 153 ASN A CA 1
ATOM 1275 C C . ASN A 1 153 ? -0.540 8.739 12.082 1.00 94.00 153 ASN A C 1
ATOM 1277 O O . ASN A 1 153 ? 0.635 8.798 11.732 1.00 94.00 153 ASN A O 1
ATOM 1281 N N . THR A 1 154 ? -1.180 7.569 12.173 1.00 93.81 154 THR A N 1
ATOM 1282 C CA . THR A 1 154 ? -0.566 6.301 11.760 1.00 93.81 154 THR A CA 1
ATOM 1283 C C . THR A 1 154 ? -0.203 6.343 10.275 1.00 93.81 154 THR A C 1
ATOM 1285 O O . THR A 1 154 ? 0.920 5.995 9.916 1.00 93.81 154 THR A O 1
ATOM 1288 N N . PHE A 1 155 ? -1.111 6.840 9.427 1.00 92.19 155 PHE A N 1
ATOM 1289 C CA . PHE A 1 155 ? -0.863 6.989 7.993 1.00 92.19 155 PHE A CA 1
ATOM 1290 C C . PHE A 1 155 ? 0.182 8.066 7.695 1.00 92.19 155 PHE A C 1
ATOM 1292 O O . PHE A 1 155 ? 1.070 7.826 6.883 1.00 92.19 155 PHE A O 1
ATOM 1299 N N . ILE A 1 156 ? 0.102 9.220 8.366 1.00 91.25 156 ILE A N 1
ATOM 1300 C CA . ILE A 1 156 ? 1.055 10.325 8.172 1.00 91.25 156 ILE A CA 1
ATOM 1301 C C . ILE A 1 156 ? 2.480 9.843 8.463 1.00 91.25 156 ILE A C 1
ATOM 1303 O O . ILE A 1 156 ? 3.335 9.912 7.588 1.00 91.25 156 ILE A O 1
ATOM 1307 N N . ASN A 1 157 ? 2.700 9.224 9.628 1.00 90.50 157 ASN A N 1
ATOM 1308 C CA . ASN A 1 157 ? 4.005 8.669 9.993 1.00 90.50 157 ASN A CA 1
ATOM 1309 C C . ASN A 1 157 ? 4.489 7.600 9.001 1.00 90.50 157 ASN A C 1
ATOM 1311 O O . ASN A 1 157 ? 5.675 7.540 8.685 1.00 90.50 157 ASN A O 1
ATOM 1315 N N . LEU A 1 158 ? 3.587 6.741 8.511 1.00 89.25 158 LEU A N 1
ATOM 1316 C CA . LEU A 1 158 ? 3.934 5.710 7.534 1.00 89.25 158 LEU A CA 1
ATOM 1317 C C . LEU A 1 158 ? 4.381 6.32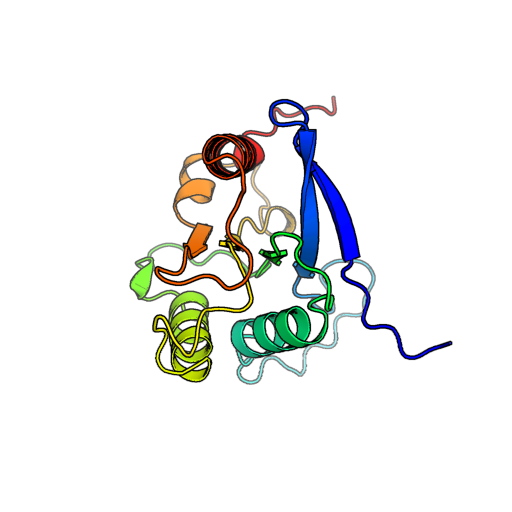5 6.204 1.00 89.25 158 LEU A C 1
ATOM 1319 O O . LEU A 1 158 ? 5.418 5.939 5.672 1.00 89.25 158 LEU A O 1
ATOM 1323 N N . LYS A 1 159 ? 3.622 7.299 5.692 1.00 87.69 159 LYS A N 1
ATOM 1324 C CA . LYS A 1 159 ? 3.951 8.016 4.461 1.00 87.69 159 LYS A CA 1
ATOM 1325 C C . LYS A 1 159 ? 5.287 8.745 4.600 1.00 87.69 159 LYS A C 1
ATOM 1327 O O . LYS A 1 159 ? 6.148 8.565 3.745 1.00 87.69 159 LYS A O 1
ATOM 1332 N N . ASP A 1 160 ? 5.481 9.478 5.694 1.00 86.62 160 ASP A N 1
ATOM 1333 C CA . ASP A 1 160 ? 6.729 10.191 5.962 1.00 86.62 160 ASP A CA 1
ATOM 1334 C C . ASP A 1 160 ? 7.910 9.214 6.014 1.00 86.62 160 ASP A C 1
ATOM 1336 O O . ASP A 1 160 ? 8.931 9.449 5.378 1.00 86.62 160 ASP A O 1
ATOM 1340 N N . THR A 1 161 ? 7.768 8.070 6.688 1.00 83.44 161 THR A N 1
ATOM 1341 C CA . THR A 1 161 ? 8.829 7.046 6.751 1.00 83.44 161 THR A CA 1
ATOM 1342 C C . THR A 1 161 ? 9.243 6.568 5.358 1.00 83.44 161 THR A C 1
ATOM 1344 O O . THR A 1 161 ? 10.427 6.391 5.085 1.00 83.44 161 THR A O 1
ATOM 1347 N N . ILE A 1 162 ? 8.279 6.371 4.462 1.00 80.88 162 ILE A N 1
ATOM 1348 C CA . ILE A 1 162 ? 8.521 5.841 3.116 1.00 80.88 162 ILE A CA 1
ATOM 1349 C C . ILE A 1 162 ? 9.114 6.907 2.195 1.00 80.88 162 ILE A C 1
ATOM 1351 O O . ILE A 1 162 ? 10.038 6.605 1.438 1.00 80.88 162 ILE A O 1
ATOM 1355 N N . ASP A 1 163 ? 8.643 8.151 2.295 1.00 76.62 163 ASP A N 1
ATOM 1356 C CA . ASP A 1 163 ? 9.214 9.282 1.559 1.00 76.62 163 ASP A CA 1
ATOM 1357 C C . ASP A 1 163 ? 10.701 9.480 1.919 1.00 76.62 163 ASP A C 1
ATOM 1359 O O . ASP A 1 163 ? 11.520 9.769 1.045 1.00 76.62 163 ASP A O 1
ATOM 1363 N N . HIS A 1 164 ? 11.072 9.252 3.186 1.00 73.12 164 HIS A N 1
ATOM 1364 C CA . HIS A 1 164 ? 12.462 9.316 3.649 1.00 73.12 164 HIS A CA 1
ATOM 1365 C C . HIS A 1 164 ? 13.252 8.016 3.427 1.00 73.12 164 HIS A C 1
ATOM 1367 O O . HIS A 1 164 ? 14.479 8.053 3.438 1.00 73.12 164 HIS A O 1
ATOM 1373 N N . TYR A 1 165 ? 12.608 6.872 3.170 1.00 67.44 165 TYR A N 1
ATOM 1374 C CA . TYR A 1 165 ? 13.312 5.615 2.877 1.00 67.44 165 TYR A CA 1
ATOM 1375 C C . TYR A 1 165 ? 14.132 5.696 1.578 1.00 67.44 165 TYR A C 1
ATOM 1377 O O . TYR A 1 165 ? 15.162 5.045 1.451 1.00 67.44 165 TYR A O 1
ATOM 1385 N N . GLY A 1 166 ? 13.741 6.546 0.622 1.00 56.72 166 GLY A N 1
ATOM 1386 C CA . GLY A 1 166 ? 14.587 6.853 -0.538 1.00 56.72 166 GLY A CA 1
ATOM 1387 C C . GLY A 1 166 ? 15.867 7.625 -0.176 1.00 56.72 166 GLY A C 1
ATOM 1388 O O . GLY A 1 166 ? 16.823 7.626 -0.941 1.00 56.72 166 GLY A O 1
ATOM 1389 N N . GLN A 1 167 ? 15.914 8.259 0.996 1.00 57.03 167 GLN A N 1
ATOM 1390 C CA . GLN A 1 167 ? 17.010 9.110 1.465 1.00 57.03 167 GLN A CA 1
ATOM 1391 C C . GLN A 1 167 ? 17.945 8.389 2.445 1.00 57.03 167 GLN A C 1
ATOM 1393 O O . GLN A 1 167 ? 18.519 9.042 3.315 1.00 57.03 167 GLN A O 1
ATOM 1398 N N . VAL A 1 168 ? 18.098 7.060 2.348 1.00 49.28 168 VAL A N 1
ATOM 1399 C CA . VAL A 1 168 ? 19.082 6.328 3.167 1.00 49.28 168 VAL A CA 1
ATOM 1400 C C . VAL A 1 168 ? 20.460 6.969 2.943 1.00 49.28 168 VAL A C 1
ATOM 1402 O O . VAL A 1 168 ? 20.979 6.894 1.827 1.00 49.28 168 VAL A O 1
ATOM 1405 N N . PRO A 1 169 ? 21.060 7.614 3.965 1.00 42.78 169 PRO A N 1
ATOM 1406 C CA . PRO A 1 169 ? 22.412 8.136 3.854 1.00 42.78 169 PRO A CA 1
ATOM 1407 C C . PRO A 1 169 ? 23.345 6.960 3.577 1.00 42.78 169 PRO A C 1
ATOM 1409 O O . PRO A 1 169 ? 23.115 5.869 4.099 1.00 42.78 169 PRO A O 1
ATOM 1412 N N . HIS A 1 170 ? 24.388 7.164 2.775 1.00 45.19 170 HIS A N 1
ATOM 1413 C CA . HIS A 1 170 ? 25.438 6.171 2.550 1.00 45.19 170 HIS A CA 1
ATOM 1414 C C . HIS A 1 170 ? 26.051 5.749 3.899 1.00 45.19 170 HIS A C 1
ATOM 1416 O O . HIS A 1 170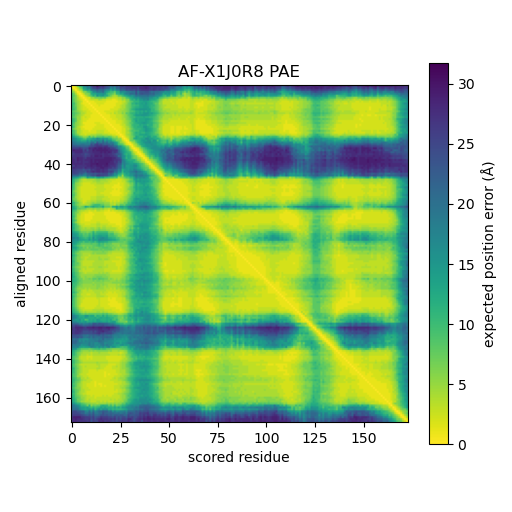 ? 26.967 6.389 4.405 1.00 45.19 170 HIS A O 1
ATOM 1422 N N . LEU A 1 171 ? 25.507 4.707 4.526 1.00 40.91 171 LEU A N 1
ATOM 1423 C CA . LEU A 1 171 ? 25.947 4.199 5.822 1.00 40.91 171 LEU A CA 1
ATOM 1424 C C . LEU A 1 171 ? 26.632 2.851 5.651 1.00 40.91 171 LEU A C 1
ATOM 1426 O O . LEU A 1 171 ? 26.224 1.900 6.296 1.00 40.91 171 LEU A O 1
ATOM 1430 N N . TRP A 1 172 ? 27.657 2.785 4.798 1.00 38.69 172 TRP A N 1
ATOM 1431 C CA . TRP A 1 172 ? 28.736 1.793 4.876 1.00 38.69 172 TRP A CA 1
ATOM 1432 C C . TRP A 1 172 ? 29.988 2.388 4.209 1.00 38.69 172 TRP A C 1
ATOM 1434 O O . TRP A 1 172 ? 30.137 2.298 2.993 1.00 38.69 172 TRP A O 1
ATOM 1444 N N . ASN A 1 173 ? 30.849 3.021 5.013 1.00 34.72 173 ASN A N 1
ATOM 1445 C CA . ASN A 1 173 ? 32.288 3.150 4.753 1.00 34.72 173 ASN A CA 1
ATOM 1446 C C . ASN A 1 173 ? 33.015 2.239 5.740 1.00 34.72 173 ASN A C 1
ATOM 1448 O O . ASN A 1 173 ? 32.597 2.243 6.923 1.00 34.72 173 ASN A O 1
#

Organism: NCBI:txid412755

Mean predicted aligned error: 9.29 Å

Secondary structure (DSSP, 8-state):
-------SEEEE-TTT--EEEEEEEE---TTSSSS---TT--S----SHHHHHHHHHTT--SSSS-EEEEEE--PPP-TT--GGGSHHHHHHHHHHHTT----SSS-BS-SEEEEE---GGG---SS--THHHHTTEEEE--SSBSS--SSHHHHHHHHHHHHHHTT------

Solvent-accessible surface area (backbone atoms only — not comparable to full-atom values): 10654 Å² total; per-residue (Å²): 134,93,77,74,55,63,42,78,44,76,48,64,42,84,87,75,64,46,62,31,37,32,32,78,41,67,58,85,58,87,51,79,70,99,40,80,82,71,92,82,72,91,63,81,79,72,71,57,49,40,58,48,50,52,56,44,63,69,21,57,55,91,63,86,51,25,29,36,38,38,39,37,56,58,43,78,85,69,83,96,60,56,68,86,72,35,67,64,49,52,36,38,52,54,36,53,60,71,71,52,82,71,36,92,90,45,39,33,87,45,49,37,40,40,34,38,38,74,39,69,91,69,57,93,57,96,67,80,64,67,74,54,41,75,70,30,54,49,76,49,69,62,95,33,44,69,34,64,72,92,47,73,63,52,56,53,53,51,50,52,53,54,70,49,60,66,61,68,69,91,84,81,132

Radius of gyration: 17.49 Å; Cα contacts (8 Å, |Δi|>4): 235; chains: 1; bounding box: 53×39×44 Å

Foldseek 3Di:
DPPQQAAPDWDADPPVRAIEGEHEEEDDDAPLPDHDDDPPPPDPPDQCLLVQVVVQLVSQGPDLGAYEYEYESLDQDDPPDQLCRDVNVVVVVVSVVVLDDDDQVRHDSHQKYKYFHLNVSNDPDPDDPLVVGVSGIDMDGTPGHRRDDPDPVSVVVVVVVSNCVSVPDPPDD

Nearest PDB structures (foldseek):
  5vhr-assembly1_D  TM=2.521E-01  e=1.968E+00  Homo sapiens